Protein AF-A0A3S4J256-F1 (afdb_monomer_lite)

Structure (mmCIF, N/CA/C/O backbone):
data_AF-A0A3S4J256-F1
#
_entry.id   AF-A0A3S4J256-F1
#
loop_
_atom_site.group_PDB
_atom_site.id
_atom_site.type_symbol
_atom_site.label_atom_id
_atom_site.label_alt_id
_atom_site.label_comp_id
_atom_site.label_asym_id
_atom_site.label_entity_id
_atom_site.label_seq_id
_atom_site.pdbx_PDB_ins_code
_atom_site.Cartn_x
_atom_site.Cartn_y
_atom_site.Cartn_z
_atom_site.occupancy
_atom_site.B_iso_or_equiv
_atom_site.auth_seq_id
_atom_site.auth_comp_id
_atom_site.auth_asym_id
_atom_site.auth_atom_id
_atom_site.pdbx_PDB_model_num
ATOM 1 N N . MET A 1 1 ? -11.552 -9.693 25.220 1.00 54.28 1 MET A N 1
ATOM 2 C CA . MET A 1 1 ? -11.599 -10.056 23.784 1.00 54.28 1 MET A CA 1
ATOM 3 C C . MET A 1 1 ? -11.158 -8.928 22.836 1.00 54.28 1 MET A C 1
ATOM 5 O O . MET A 1 1 ? -10.608 -9.292 21.808 1.00 54.28 1 MET A O 1
ATOM 9 N N . PRO A 1 2 ? -11.303 -7.615 23.131 1.00 67.12 2 PRO A N 1
ATOM 10 C CA . PRO A 1 2 ? -10.753 -6.560 22.257 1.00 67.12 2 PRO A CA 1
ATOM 11 C C . PRO A 1 2 ? -9.215 -6.474 22.282 1.00 67.12 2 PRO A C 1
ATOM 13 O O . PRO A 1 2 ? -8.574 -6.401 21.244 1.00 67.12 2 PRO A O 1
ATOM 16 N N . GLU A 1 3 ? -8.614 -6.566 23.468 1.00 68.50 3 GLU A N 1
ATOM 17 C CA . GLU A 1 3 ? -7.198 -6.231 23.698 1.00 68.50 3 GLU A CA 1
ATOM 18 C C . GLU A 1 3 ? -6.195 -7.168 22.999 1.00 68.50 3 GLU A C 1
ATOM 20 O O . GLU A 1 3 ? -5.250 -6.708 22.367 1.00 68.50 3 GLU A O 1
ATOM 25 N N . ALA A 1 4 ? -6.437 -8.485 23.020 1.00 73.31 4 ALA A N 1
ATOM 26 C CA . ALA A 1 4 ? -5.586 -9.453 22.321 1.00 73.31 4 ALA A CA 1
ATOM 27 C C . ALA A 1 4 ? -5.636 -9.287 20.790 1.00 73.31 4 ALA A C 1
ATOM 29 O O . ALA A 1 4 ? -4.634 -9.510 20.117 1.00 73.31 4 ALA A O 1
ATOM 30 N N . LYS A 1 5 ? -6.789 -8.874 20.244 1.00 74.19 5 LYS A N 1
ATOM 31 C CA . LYS A 1 5 ? -6.962 -8.629 18.806 1.00 74.19 5 LYS A CA 1
ATOM 32 C C . LYS A 1 5 ? -6.256 -7.336 18.384 1.00 74.19 5 LYS A C 1
ATOM 34 O O . LYS A 1 5 ? -5.534 -7.344 17.398 1.00 74.19 5 LYS A O 1
ATOM 39 N N . LEU A 1 6 ? -6.385 -6.275 19.187 1.00 76.31 6 LEU A N 1
ATOM 40 C CA . LEU A 1 6 ? -5.663 -5.011 18.993 1.00 76.31 6 LEU A CA 1
ATOM 41 C C . LEU A 1 6 ? -4.139 -5.198 19.081 1.00 76.31 6 LEU A C 1
ATOM 43 O O . LEU A 1 6 ? -3.398 -4.632 18.286 1.00 76.31 6 LEU A O 1
ATOM 47 N N . SER A 1 7 ? -3.657 -6.020 20.018 1.00 78.38 7 SER A N 1
ATOM 48 C CA . SER A 1 7 ? -2.224 -6.308 20.139 1.00 78.38 7 SER A CA 1
ATOM 49 C C . SER A 1 7 ? -1.673 -7.114 18.962 1.00 78.38 7 SER A C 1
ATOM 51 O O . SER A 1 7 ? -0.534 -6.877 18.570 1.00 78.38 7 SER A O 1
ATOM 53 N N . ALA A 1 8 ? -2.435 -8.075 18.429 1.00 80.75 8 ALA A N 1
ATOM 54 C CA . ALA A 1 8 ? -2.011 -8.860 17.270 1.00 80.75 8 ALA A CA 1
ATOM 55 C C . ALA A 1 8 ? -1.878 -7.983 16.018 1.00 80.75 8 ALA A C 1
ATOM 57 O O . ALA A 1 8 ? -0.901 -8.102 15.288 1.00 80.75 8 ALA A O 1
ATOM 58 N N . LEU A 1 9 ? -2.816 -7.059 15.832 1.00 77.38 9 LEU A N 1
ATOM 59 C CA . LEU A 1 9 ? -2.825 -6.139 14.704 1.00 77.38 9 LEU A CA 1
ATOM 60 C C . LEU A 1 9 ? -1.658 -5.146 14.730 1.00 77.38 9 LEU A C 1
ATOM 62 O O . LEU A 1 9 ? -0.985 -4.958 13.727 1.00 77.38 9 LEU A O 1
ATOM 66 N N . ARG A 1 10 ? -1.342 -4.575 15.899 1.00 79.19 10 ARG A N 1
ATOM 67 C CA . ARG A 1 10 ? -0.142 -3.731 16.049 1.00 79.19 10 ARG A CA 1
ATOM 68 C C . ARG A 1 10 ? 1.130 -4.463 15.645 1.00 79.19 10 ARG A C 1
ATOM 70 O O . ARG A 1 10 ? 2.022 -3.873 15.045 1.00 79.19 10 ARG A O 1
ATOM 77 N N . GLU A 1 11 ? 1.230 -5.739 16.007 1.00 83.44 11 GLU A N 1
ATOM 78 C CA . GLU A 1 11 ? 2.373 -6.552 15.607 1.00 83.44 11 GLU A CA 1
ATOM 79 C C . GLU A 1 11 ? 2.374 -6.801 14.094 1.00 83.44 11 GLU A C 1
ATOM 81 O O . GLU A 1 11 ? 3.431 -6.721 13.475 1.00 83.44 11 GLU A O 1
ATOM 86 N N . GLU A 1 12 ? 1.211 -7.025 13.482 1.00 82.75 12 GLU A N 1
ATOM 87 C CA . GLU A 1 12 ? 1.067 -7.142 12.029 1.00 82.75 12 GLU A CA 1
ATOM 88 C C . GLU A 1 12 ? 1.501 -5.854 11.304 1.00 82.75 12 GLU A C 1
ATOM 90 O O . GLU A 1 12 ? 2.375 -5.916 10.439 1.00 82.75 12 GLU A O 1
ATOM 95 N N . HIS A 1 13 ? 1.030 -4.675 11.723 1.00 84.25 13 HIS A N 1
ATOM 96 C CA . HIS A 1 13 ? 1.463 -3.390 11.150 1.00 84.25 13 HIS A CA 1
ATOM 97 C C . HIS A 1 13 ? 2.962 -3.162 11.309 1.00 84.25 13 HIS A C 1
ATOM 99 O O . HIS A 1 13 ? 3.642 -2.768 10.360 1.00 84.25 13 HIS A O 1
ATOM 105 N N . ARG A 1 14 ? 3.517 -3.481 12.483 1.00 83.12 14 ARG A N 1
ATOM 106 C CA . ARG A 1 14 ? 4.959 -3.386 12.739 1.00 83.12 14 ARG A CA 1
ATOM 107 C C . ARG A 1 14 ? 5.771 -4.289 11.802 1.00 83.12 14 ARG A C 1
ATOM 109 O O . ARG A 1 14 ? 6.923 -3.977 11.494 1.00 83.12 14 ARG A O 1
ATOM 116 N N . LEU A 1 15 ? 5.206 -5.414 11.364 1.00 85.50 15 LEU A N 1
ATOM 117 C CA . LEU A 1 15 ? 5.820 -6.309 10.380 1.00 85.50 15 LEU A CA 1
ATOM 118 C C . LEU A 1 15 ? 5.637 -5.807 8.938 1.00 85.50 15 LEU A C 1
ATOM 120 O O . LEU A 1 15 ? 6.525 -6.034 8.114 1.00 85.50 15 LEU A O 1
ATOM 124 N N . LEU A 1 16 ? 4.542 -5.103 8.636 1.00 84.38 16 LEU A N 1
ATOM 125 C CA . LEU A 1 16 ? 4.269 -4.520 7.319 1.00 84.38 16 LEU A CA 1
ATOM 126 C C . LEU A 1 16 ? 5.042 -3.216 7.067 1.00 84.38 16 LEU A C 1
ATOM 128 O O . LEU A 1 16 ? 5.461 -2.972 5.936 1.00 84.38 16 LEU A O 1
ATOM 132 N N . GLU A 1 17 ? 5.304 -2.398 8.089 1.00 82.94 17 GLU A N 1
ATOM 133 C CA . GLU A 1 17 ? 5.949 -1.085 7.934 1.00 82.94 17 GLU A CA 1
ATOM 134 C C . GLU A 1 17 ? 7.324 -1.147 7.224 1.00 82.94 17 GLU A C 1
ATOM 136 O O . GLU A 1 17 ? 7.546 -0.376 6.281 1.00 82.94 17 GLU A O 1
ATOM 141 N N . PRO A 1 18 ? 8.244 -2.081 7.556 1.00 83.75 18 PRO A N 1
ATOM 142 C CA . PRO A 1 18 ? 9.493 -2.239 6.810 1.00 83.75 18 PRO A CA 1
ATOM 143 C C . PRO A 1 18 ? 9.272 -2.717 5.370 1.00 83.75 18 PRO A C 1
ATOM 145 O O . PRO A 1 18 ? 10.085 -2.427 4.492 1.00 83.75 18 PRO A O 1
ATOM 148 N N . LEU A 1 19 ? 8.185 -3.449 5.109 1.00 84.25 19 LEU A N 1
ATOM 149 C CA . LEU A 1 19 ? 7.849 -3.943 3.774 1.00 84.25 19 LEU A CA 1
ATOM 150 C C . LEU A 1 19 ? 7.326 -2.822 2.873 1.00 84.25 19 LEU A C 1
ATOM 152 O O . LEU A 1 19 ? 7.553 -2.880 1.667 1.00 84.25 19 LEU A O 1
ATOM 156 N N . LEU A 1 20 ? 6.741 -1.760 3.437 1.00 89.19 20 LEU A N 1
ATOM 157 C CA . LEU A 1 20 ? 6.342 -0.576 2.672 1.00 89.19 20 LEU A CA 1
ATOM 158 C C . LEU A 1 20 ? 7.531 0.106 1.987 1.00 89.19 20 LEU A C 1
ATOM 160 O O . LEU A 1 20 ? 7.391 0.593 0.868 1.00 89.19 20 LEU A O 1
ATOM 164 N N . ALA A 1 21 ? 8.722 0.084 2.597 1.00 89.94 21 ALA A N 1
ATOM 165 C CA . ALA A 1 21 ? 9.928 0.645 1.983 1.00 89.94 21 ALA A CA 1
ATOM 166 C C . ALA A 1 21 ? 10.317 -0.066 0.671 1.00 89.94 21 ALA A C 1
ATOM 168 O O . ALA A 1 21 ? 10.944 0.540 -0.200 1.00 89.94 21 ALA A O 1
ATOM 169 N N . LYS A 1 22 ? 9.871 -1.317 0.462 1.00 91.56 22 LYS A N 1
ATOM 170 C CA . LYS A 1 22 ? 10.070 -2.025 -0.812 1.00 91.56 22 LYS A CA 1
ATOM 171 C C . LYS A 1 22 ? 9.411 -1.297 -1.987 1.00 91.56 22 LYS A C 1
ATOM 173 O O . LYS A 1 22 ? 9.908 -1.403 -3.106 1.00 91.56 22 LYS A O 1
ATOM 178 N N . LEU A 1 23 ? 8.332 -0.542 -1.754 1.00 95.75 23 LEU A N 1
ATOM 179 C CA . LEU A 1 23 ? 7.651 0.243 -2.789 1.00 95.75 23 LEU A CA 1
ATOM 180 C C . LEU A 1 23 ? 8.564 1.354 -3.327 1.00 95.75 23 LEU A C 1
ATOM 182 O O . LEU A 1 23 ? 8.808 1.413 -4.535 1.00 95.75 23 LEU A O 1
ATOM 186 N N . SER A 1 24 ? 9.115 2.207 -2.454 1.00 95.56 24 SER A N 1
ATOM 187 C CA . SER A 1 24 ? 10.053 3.260 -2.871 1.00 95.56 24 SER A CA 1
ATOM 188 C C . SER A 1 24 ? 11.392 2.723 -3.354 1.00 95.56 24 SER A C 1
ATOM 190 O O . SER A 1 24 ? 11.993 3.335 -4.242 1.00 95.56 24 SER A O 1
ATOM 192 N N . ASP A 1 25 ? 11.871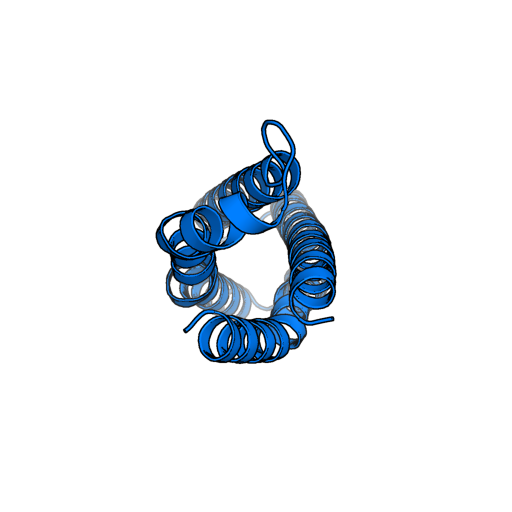 1.608 -2.808 1.00 95.69 25 ASP A N 1
ATOM 193 C CA . ASP A 1 25 ? 13.110 0.972 -3.257 1.00 95.69 25 ASP A CA 1
ATOM 194 C C . ASP A 1 25 ? 12.974 0.398 -4.665 1.00 95.69 25 ASP A C 1
ATOM 196 O O . ASP A 1 25 ? 13.843 0.635 -5.516 1.00 95.69 25 ASP A O 1
ATOM 200 N N . LEU A 1 26 ? 11.854 -0.272 -4.955 1.00 96.06 26 LEU A N 1
ATOM 201 C CA . LEU A 1 26 ? 11.535 -0.683 -6.314 1.00 96.06 26 LEU A CA 1
ATOM 202 C C . LEU A 1 26 ? 11.425 0.547 -7.213 1.00 96.06 26 LEU A C 1
ATOM 204 O O . LEU A 1 26 ? 12.127 0.626 -8.216 1.00 96.06 26 LEU A O 1
ATOM 208 N N . ALA A 1 27 ? 10.641 1.555 -6.821 1.00 97.06 27 ALA A N 1
ATOM 209 C CA . ALA A 1 27 ? 10.493 2.777 -7.606 1.00 97.06 27 ALA A CA 1
ATOM 210 C C . ALA A 1 27 ? 11.854 3.404 -7.952 1.00 97.06 27 ALA A C 1
ATOM 212 O O . ALA A 1 27 ? 12.112 3.747 -9.102 1.00 97.06 27 ALA A O 1
ATOM 213 N N . ARG A 1 28 ? 12.773 3.496 -6.990 1.00 97.31 28 ARG A N 1
ATOM 214 C CA . ARG A 1 28 ? 14.104 4.080 -7.202 1.00 97.31 28 ARG A CA 1
ATOM 215 C C . ARG A 1 28 ? 14.984 3.249 -8.137 1.00 97.31 28 ARG A C 1
ATOM 217 O O . ARG A 1 28 ? 15.769 3.822 -8.888 1.00 97.31 28 ARG A O 1
ATOM 224 N N . SER A 1 29 ? 14.879 1.924 -8.076 1.00 96.00 29 SER A N 1
ATOM 225 C CA . SER A 1 29 ? 15.734 1.002 -8.835 1.00 96.00 29 SER A CA 1
ATOM 226 C C . SER A 1 29 ? 15.216 0.698 -10.243 1.00 96.00 29 SER A C 1
ATOM 228 O O . SER A 1 29 ? 16.024 0.465 -11.141 1.00 96.00 29 SER A O 1
ATOM 230 N N . LEU A 1 30 ? 13.903 0.779 -10.486 1.00 94.38 30 LEU A N 1
ATOM 231 C CA . LEU A 1 30 ? 13.266 0.458 -11.773 1.00 94.38 30 LEU A CA 1
ATOM 232 C C . LEU A 1 30 ? 13.982 0.999 -13.034 1.00 94.38 30 LEU A C 1
ATOM 234 O O . LEU A 1 30 ? 14.113 0.226 -13.998 1.00 94.38 30 LEU A O 1
ATOM 238 N N . PRO A 1 31 ? 14.459 2.265 -13.079 1.00 93.88 31 PRO A N 1
ATOM 239 C CA . PRO A 1 31 ? 15.120 2.814 -14.266 1.00 93.88 31 PRO A CA 1
ATOM 240 C C . PRO A 1 31 ? 16.452 2.136 -14.608 1.00 93.88 31 PRO A C 1
ATOM 242 O O . PRO A 1 31 ? 16.824 2.088 -15.776 1.00 93.88 31 PRO A O 1
ATOM 245 N N . SER A 1 32 ? 17.172 1.612 -13.612 1.00 94.44 32 SER A N 1
ATOM 246 C CA . SER A 1 32 ? 18.507 1.022 -13.784 1.00 94.44 32 SER A CA 1
ATOM 247 C C . SER A 1 32 ? 18.512 -0.508 -13.828 1.00 94.44 32 SER A C 1
ATOM 249 O O . SER A 1 32 ? 19.552 -1.109 -14.096 1.00 94.44 32 SER A O 1
ATOM 251 N N . MET A 1 33 ? 17.369 -1.156 -13.589 1.00 94.25 33 MET A N 1
ATOM 252 C CA . MET A 1 33 ? 17.250 -2.615 -13.620 1.00 94.25 33 MET A CA 1
ATOM 253 C C . MET A 1 33 ? 17.346 -3.191 -15.040 1.00 94.25 33 MET A C 1
ATOM 255 O O . MET A 1 33 ? 16.810 -2.634 -16.002 1.00 94.25 33 MET A O 1
ATOM 259 N N . ALA A 1 34 ? 17.960 -4.371 -15.153 1.00 92.12 34 ALA A N 1
ATOM 260 C CA . ALA A 1 34 ? 17.827 -5.219 -16.336 1.00 92.12 34 ALA A CA 1
ATOM 261 C C . ALA A 1 34 ? 16.364 -5.670 -16.515 1.00 92.12 34 ALA A C 1
ATOM 263 O O . ALA A 1 34 ? 15.613 -5.750 -15.539 1.00 92.12 34 ALA A O 1
ATOM 264 N N . ALA A 1 35 ? 15.954 -5.963 -17.751 1.00 87.81 35 ALA A N 1
ATOM 265 C CA . ALA A 1 35 ? 14.559 -6.263 -18.081 1.00 87.81 35 ALA A CA 1
ATOM 266 C C . ALA A 1 35 ? 14.013 -7.470 -17.299 1.00 87.81 35 ALA A C 1
ATOM 268 O O . ALA A 1 35 ? 12.942 -7.384 -16.701 1.00 87.81 35 ALA A O 1
ATOM 269 N N . GLU A 1 36 ? 14.779 -8.558 -17.226 1.00 88.69 36 GLU A N 1
ATOM 270 C CA . GLU A 1 36 ? 14.398 -9.787 -16.528 1.00 88.69 36 GLU A CA 1
ATOM 271 C C . GLU A 1 36 ? 14.256 -9.559 -15.018 1.00 88.69 36 GLU A C 1
ATOM 273 O O . GLU A 1 36 ? 13.297 -10.018 -14.399 1.00 88.69 36 GLU A O 1
ATOM 278 N N . SER A 1 37 ? 15.179 -8.799 -14.419 1.00 92.88 37 SER A N 1
ATOM 279 C CA . SER A 1 37 ? 15.113 -8.440 -12.998 1.00 92.88 37 SER A CA 1
ATOM 280 C C . SER A 1 37 ? 13.921 -7.535 -12.697 1.00 92.88 37 SER A C 1
ATOM 282 O O . SER A 1 37 ? 13.295 -7.676 -11.650 1.00 92.88 37 SER A O 1
ATOM 284 N N . ARG A 1 38 ? 13.600 -6.610 -13.611 1.00 92.56 38 ARG A N 1
ATOM 285 C CA . ARG A 1 38 ? 12.455 -5.707 -13.477 1.00 92.56 38 ARG A CA 1
ATOM 286 C C . ARG A 1 38 ? 11.144 -6.489 -13.444 1.00 92.56 38 ARG A C 1
ATOM 288 O O . ARG A 1 38 ? 10.344 -6.281 -12.540 1.00 92.56 38 ARG A O 1
ATOM 295 N N . LEU A 1 39 ? 10.972 -7.409 -14.393 1.00 91.38 39 LEU A N 1
ATOM 296 C CA . LEU A 1 39 ? 9.819 -8.305 -14.464 1.00 91.38 39 LEU A CA 1
ATOM 297 C C . LEU A 1 39 ? 9.644 -9.105 -13.172 1.00 91.38 39 LEU A C 1
ATOM 299 O O . LEU A 1 39 ? 8.565 -9.089 -12.590 1.00 91.38 39 LEU A O 1
ATOM 303 N N . GLY A 1 40 ? 10.718 -9.741 -12.694 1.00 93.44 40 GLY A N 1
ATOM 304 C CA . GLY A 1 40 ? 10.679 -10.513 -11.453 1.00 93.44 40 GLY A CA 1
ATOM 305 C C . GLY A 1 40 ? 10.259 -9.676 -10.243 1.00 93.44 40 GLY A C 1
ATOM 306 O O . GLY A 1 40 ? 9.413 -10.110 -9.470 1.00 93.44 40 GLY A O 1
ATOM 307 N N . ALA A 1 41 ? 10.788 -8.458 -10.107 1.00 94.19 41 ALA A N 1
ATOM 308 C CA . ALA A 1 41 ? 10.439 -7.580 -8.990 1.00 94.19 41 ALA A CA 1
ATOM 309 C C . ALA A 1 41 ? 8.999 -7.041 -9.068 1.00 94.19 41 ALA A C 1
ATOM 311 O O . ALA A 1 41 ? 8.351 -6.872 -8.037 1.00 94.19 41 ALA A O 1
ATOM 312 N N . MET A 1 42 ? 8.487 -6.779 -10.275 1.00 93.31 42 MET A N 1
ATOM 313 C CA . MET A 1 42 ? 7.085 -6.397 -10.479 1.00 93.31 42 MET A CA 1
ATOM 314 C C . MET A 1 42 ? 6.138 -7.547 -10.119 1.00 93.31 42 MET A C 1
ATOM 316 O O . MET A 1 42 ? 5.155 -7.317 -9.417 1.00 93.31 42 MET A O 1
ATOM 320 N N . ASP A 1 43 ? 6.453 -8.773 -10.550 1.00 93.69 43 ASP A N 1
ATOM 321 C CA . ASP A 1 43 ? 5.659 -9.969 -10.248 1.00 93.69 43 ASP A CA 1
ATOM 322 C C . ASP A 1 43 ? 5.695 -10.295 -8.736 1.00 93.69 43 ASP A C 1
ATOM 324 O O . ASP A 1 43 ? 4.658 -10.600 -8.147 1.00 93.69 43 ASP A O 1
ATOM 328 N N . GLU A 1 44 ? 6.856 -10.168 -8.078 1.00 94.81 44 GLU A N 1
ATOM 329 C CA . GLU A 1 44 ? 6.989 -10.355 -6.622 1.00 94.81 44 GLU A CA 1
ATOM 330 C C . GLU A 1 44 ? 6.165 -9.325 -5.838 1.00 94.81 44 GLU A C 1
ATOM 332 O O . GLU A 1 44 ? 5.450 -9.684 -4.899 1.00 94.81 44 GLU A O 1
ATOM 337 N N . LEU A 1 45 ? 6.226 -8.049 -6.232 1.00 95.06 45 LEU A N 1
ATOM 338 C CA . LEU A 1 45 ? 5.465 -7.004 -5.559 1.00 95.06 45 LEU A CA 1
ATOM 339 C C . LEU A 1 45 ? 3.954 -7.156 -5.787 1.00 95.06 45 LEU A C 1
ATOM 341 O O . LEU A 1 45 ? 3.196 -7.016 -4.831 1.00 95.06 45 LEU A O 1
ATOM 345 N N . ASP A 1 46 ? 3.499 -7.449 -7.011 1.00 94.00 46 ASP A N 1
ATOM 346 C CA . ASP A 1 46 ? 2.069 -7.683 -7.281 1.00 94.00 46 ASP A CA 1
ATOM 347 C C . ASP A 1 46 ? 1.542 -8.873 -6.468 1.00 94.00 46 ASP A C 1
ATOM 349 O O . ASP A 1 46 ? 0.463 -8.786 -5.880 1.00 94.00 46 ASP A O 1
ATOM 353 N N . ALA A 1 47 ? 2.330 -9.948 -6.354 1.00 94.12 47 ALA A N 1
ATOM 354 C CA . ALA A 1 47 ? 1.987 -11.088 -5.513 1.00 94.12 47 ALA A CA 1
ATOM 355 C C . ALA A 1 47 ? 1.873 -10.689 -4.035 1.00 94.12 47 ALA A C 1
ATOM 357 O O . ALA A 1 47 ? 0.861 -10.990 -3.408 1.00 94.12 47 ALA A O 1
ATOM 358 N N . TRP A 1 48 ? 2.855 -9.969 -3.487 1.00 93.50 48 TRP A N 1
ATOM 359 C CA . TRP A 1 48 ? 2.808 -9.511 -2.096 1.00 93.50 48 TRP A CA 1
ATOM 360 C C . TRP A 1 48 ? 1.599 -8.600 -1.822 1.00 93.50 48 TRP A C 1
ATOM 362 O O . TRP A 1 48 ? 0.876 -8.813 -0.849 1.00 93.50 48 TRP A O 1
ATOM 372 N N . LEU A 1 49 ? 1.312 -7.641 -2.712 1.00 93.31 49 LEU A N 1
ATOM 373 C CA . LEU A 1 49 ? 0.152 -6.751 -2.580 1.00 93.31 49 LEU A CA 1
ATOM 374 C C . LEU A 1 49 ? -1.174 -7.526 -2.558 1.00 93.31 49 LEU A C 1
ATOM 376 O O . LEU A 1 49 ? -2.090 -7.156 -1.829 1.00 93.31 49 LEU A O 1
ATOM 380 N N . ARG A 1 50 ? -1.293 -8.591 -3.357 1.00 92.31 50 ARG A N 1
ATOM 381 C CA . ARG A 1 50 ? -2.527 -9.387 -3.473 1.00 92.31 50 ARG A CA 1
ATOM 382 C C . ARG A 1 50 ? -2.695 -10.443 -2.394 1.00 92.31 50 ARG A C 1
ATOM 384 O O . ARG A 1 50 ? -3.831 -10.780 -2.077 1.00 92.31 50 ARG A O 1
ATOM 391 N N . LEU A 1 51 ? -1.598 -11.034 -1.935 1.00 92.00 51 LEU A N 1
ATOM 392 C CA . LEU A 1 51 ? -1.627 -12.195 -1.047 1.00 92.00 51 LEU A CA 1
ATOM 393 C C . LEU A 1 51 ? -1.493 -11.811 0.423 1.00 92.00 51 LEU A C 1
ATOM 395 O O . LEU A 1 51 ? -2.003 -12.542 1.263 1.00 92.00 51 LEU A O 1
ATOM 399 N N . GLU A 1 52 ? -0.858 -10.677 0.719 1.00 89.75 52 GLU A N 1
ATOM 400 C CA . GLU A 1 52 ? -0.606 -10.234 2.092 1.00 89.75 52 GLU A CA 1
ATOM 401 C C . GLU A 1 52 ? -1.378 -8.946 2.397 1.00 89.75 52 GLU A C 1
ATOM 403 O O . GLU A 1 52 ? -2.282 -8.947 3.228 1.00 89.75 52 GLU A O 1
ATOM 408 N N . LEU A 1 53 ? -1.086 -7.856 1.674 1.00 90.12 53 LEU A N 1
ATOM 409 C CA . LEU A 1 53 ? -1.606 -6.530 2.023 1.00 90.12 53 LEU A CA 1
ATOM 410 C C . LEU A 1 53 ? -3.122 -6.411 1.813 1.00 90.12 53 LEU A C 1
ATOM 412 O O . LEU A 1 53 ? -3.844 -6.003 2.713 1.00 90.12 53 LEU A O 1
ATOM 416 N N . LEU A 1 54 ? -3.624 -6.767 0.629 1.00 90.44 54 LEU A N 1
ATOM 417 C CA . LEU A 1 54 ? -5.049 -6.630 0.325 1.00 90.44 54 LEU A CA 1
ATOM 418 C C . LEU A 1 54 ? -5.939 -7.487 1.255 1.00 90.44 54 LEU A C 1
ATOM 420 O O . LEU A 1 54 ? -6.929 -6.959 1.761 1.00 90.44 54 LEU A O 1
ATOM 424 N N . PRO A 1 55 ? -5.622 -8.770 1.530 1.00 90.19 55 PRO A N 1
ATOM 425 C CA . PRO A 1 55 ? -6.398 -9.570 2.475 1.00 90.19 55 PRO A CA 1
ATOM 426 C C . PRO A 1 55 ? -6.409 -9.019 3.903 1.00 90.19 55 PRO A C 1
ATOM 428 O O . PRO A 1 55 ? -7.434 -9.160 4.571 1.00 90.19 55 PRO A O 1
ATOM 431 N N . HIS A 1 56 ? -5.306 -8.410 4.350 1.00 87.88 56 HIS A N 1
ATOM 432 C CA . HIS A 1 56 ? -5.199 -7.748 5.651 1.00 87.88 56 HIS A CA 1
ATOM 433 C C . HIS A 1 56 ? -6.198 -6.582 5.764 1.00 87.88 56 HIS A C 1
ATOM 435 O O . HIS A 1 56 ? -7.131 -6.655 6.563 1.00 87.88 56 HIS A O 1
ATOM 441 N N . GLU A 1 57 ? -6.125 -5.609 4.854 1.00 88.69 57 GLU A N 1
ATOM 442 C CA . GLU A 1 57 ? -7.006 -4.425 4.831 1.00 88.69 57 GLU A CA 1
ATOM 443 C C . GLU A 1 57 ? -8.499 -4.815 4.758 1.00 88.69 57 GLU A C 1
ATOM 445 O O . GLU A 1 57 ? -9.370 -4.271 5.444 1.00 88.69 57 GLU A O 1
ATOM 450 N N . GLU A 1 58 ? -8.825 -5.831 3.949 1.00 89.81 58 GLU A N 1
ATOM 451 C CA . GLU A 1 58 ? -10.190 -6.348 3.870 1.00 89.81 58 GLU A CA 1
ATOM 452 C C . GLU A 1 58 ? -10.645 -7.066 5.155 1.00 89.81 58 GLU A C 1
ATOM 454 O O . GLU A 1 58 ? -11.843 -7.102 5.465 1.00 89.81 58 GLU A O 1
ATOM 459 N N . ALA A 1 59 ? -9.734 -7.730 5.872 1.00 87.69 59 ALA A N 1
ATOM 460 C CA . ALA A 1 59 ? -10.050 -8.382 7.138 1.00 87.69 59 ALA A CA 1
ATOM 461 C C . ALA A 1 59 ? -10.378 -7.342 8.215 1.00 87.69 59 ALA A C 1
ATOM 463 O O . ALA A 1 59 ? -11.348 -7.534 8.963 1.00 87.69 59 ALA A O 1
ATOM 464 N N . ASP A 1 60 ? -9.654 -6.227 8.235 1.00 85.50 60 ASP A N 1
ATOM 465 C CA . ASP A 1 60 ? -9.900 -5.138 9.174 1.00 85.50 60 ASP A CA 1
ATOM 466 C C . ASP A 1 60 ? -11.240 -4.459 8.915 1.00 85.50 60 ASP A C 1
ATOM 468 O O . ASP A 1 60 ? -12.068 -4.353 9.830 1.00 85.50 60 ASP A O 1
ATOM 472 N N . GLU A 1 61 ? -11.546 -4.152 7.656 1.00 86.31 61 GLU A N 1
ATOM 473 C CA . GLU A 1 61 ? -12.820 -3.534 7.289 1.00 86.31 61 GLU A CA 1
ATOM 474 C C . GLU A 1 61 ? -14.025 -4.438 7.612 1.00 86.31 61 GLU A C 1
ATOM 476 O O . GLU A 1 61 ? -15.059 -3.972 8.097 1.00 86.31 61 GLU A O 1
ATOM 481 N N . ARG A 1 62 ? -13.897 -5.758 7.407 1.00 87.88 62 ARG A N 1
ATOM 482 C CA . ARG A 1 62 ? -14.995 -6.712 7.653 1.00 87.88 62 ARG A CA 1
ATOM 483 C C . ARG A 1 62 ? -15.181 -7.087 9.117 1.00 87.88 62 ARG A C 1
ATOM 485 O O . ARG A 1 62 ? -16.301 -7.414 9.511 1.00 87.88 62 ARG A O 1
ATOM 492 N N . ALA A 1 63 ? -14.108 -7.143 9.902 1.00 84.56 63 ALA A N 1
ATOM 493 C CA . ALA A 1 63 ? -14.147 -7.791 11.212 1.00 84.56 63 ALA A CA 1
ATOM 494 C C . ALA A 1 63 ? -13.627 -6.929 12.360 1.00 84.56 63 ALA A C 1
ATOM 496 O O . ALA A 1 63 ? -14.024 -7.157 13.507 1.00 84.56 63 ALA A O 1
ATOM 497 N N . LEU A 1 64 ? -12.705 -6.005 12.110 1.00 83.31 64 LEU A N 1
ATOM 498 C CA . LEU A 1 64 ? -12.144 -5.162 13.156 1.00 83.31 64 LEU A CA 1
ATOM 499 C C . LEU A 1 64 ? -12.961 -3.886 13.331 1.00 83.31 64 LEU A C 1
ATOM 501 O O . LEU A 1 64 ? -13.416 -3.610 14.440 1.00 83.31 64 LEU A O 1
ATOM 505 N N . TYR A 1 65 ? -13.211 -3.161 12.244 1.00 85.75 65 TYR A N 1
ATOM 506 C CA . TYR A 1 65 ? -13.913 -1.875 12.260 1.00 85.75 65 TYR A CA 1
ATOM 507 C C . TYR A 1 65 ? -15.305 -1.965 12.896 1.00 85.75 65 TYR A C 1
ATOM 509 O O . TYR A 1 65 ? -15.590 -1.185 13.811 1.00 85.75 65 TYR A O 1
ATOM 517 N N . PRO A 1 66 ? -16.136 -2.978 12.575 1.00 87.12 66 PRO A N 1
ATOM 518 C CA . PRO A 1 66 ? -17.412 -3.171 13.261 1.00 87.12 66 PRO A CA 1
ATOM 519 C C . PRO A 1 66 ? -17.281 -3.460 14.763 1.00 87.12 66 PRO A C 1
ATOM 521 O O . PRO A 1 66 ? -18.193 -3.157 15.528 1.00 87.12 66 PRO A O 1
ATOM 524 N N . ALA A 1 67 ? -16.166 -4.053 15.202 1.00 84.81 67 ALA A N 1
ATOM 525 C CA . ALA A 1 67 ? -15.945 -4.397 16.604 1.00 84.81 67 ALA A CA 1
ATOM 526 C C . ALA A 1 67 ? -15.462 -3.202 17.444 1.00 84.81 67 ALA A C 1
ATOM 528 O O . ALA A 1 67 ? -15.758 -3.152 18.637 1.00 84.81 67 ALA A O 1
ATOM 529 N N . VAL A 1 68 ? -14.736 -2.253 16.839 1.00 83.56 68 VAL A N 1
ATOM 530 C CA . VAL A 1 68 ? -14.192 -1.069 17.532 1.00 83.56 68 VAL A CA 1
ATOM 531 C C . VAL A 1 68 ? -15.077 0.171 17.396 1.00 83.56 68 VAL A C 1
ATOM 533 O O . VAL A 1 68 ? -15.083 1.002 18.299 1.00 83.56 68 VAL A O 1
ATOM 536 N N . SER A 1 69 ? -15.872 0.284 16.325 1.00 87.25 69 SER A N 1
ATOM 537 C CA . SER A 1 69 ? -16.755 1.434 16.068 1.00 87.25 69 SER A CA 1
ATOM 538 C C . SER A 1 69 ? -17.653 1.815 17.265 1.00 87.25 69 SER A C 1
ATOM 540 O O . SER A 1 69 ? -17.667 2.995 17.626 1.00 87.25 69 SER A O 1
ATOM 542 N N . PRO A 1 70 ? -18.310 0.872 17.983 1.00 86.88 70 PRO A N 1
ATOM 543 C CA . PRO A 1 70 ? -19.139 1.213 19.144 1.00 86.88 70 PRO A CA 1
ATOM 544 C C . PRO A 1 70 ? -18.375 1.829 20.326 1.00 86.88 70 PRO A C 1
ATOM 546 O O . PRO A 1 70 ? -18.999 2.406 21.214 1.00 86.88 70 PRO A O 1
ATOM 549 N N . LEU A 1 71 ? -17.046 1.684 20.370 1.00 86.25 71 LEU A N 1
ATOM 550 C CA . LEU A 1 71 ? -16.195 2.187 21.452 1.00 86.25 71 LEU A CA 1
ATOM 551 C C . LEU A 1 71 ? -15.744 3.637 21.223 1.00 86.25 71 LEU A C 1
ATOM 553 O O . LEU A 1 71 ? -15.358 4.308 22.174 1.00 86.25 71 LEU A O 1
ATOM 557 N N . LEU A 1 72 ? -15.790 4.113 19.977 1.00 83.25 72 LEU A N 1
ATOM 558 C CA . LEU A 1 72 ? -15.215 5.397 19.566 1.00 83.25 72 LEU A CA 1
ATOM 559 C C . LEU A 1 72 ? -16.200 6.571 19.673 1.00 83.25 72 LEU A C 1
ATOM 561 O O . LEU A 1 72 ? -15.778 7.718 19.799 1.00 83.25 72 LEU A O 1
ATOM 565 N N . GLY A 1 73 ? -17.507 6.289 19.668 1.00 80.94 73 GLY A N 1
ATOM 566 C CA . GLY A 1 73 ? -18.552 7.315 19.669 1.00 80.94 73 GLY A CA 1
ATOM 567 C C . GLY A 1 73 ? -18.579 8.165 18.386 1.00 80.94 73 GLY A C 1
ATOM 568 O O . GLY A 1 73 ? -17.718 8.053 17.519 1.00 80.94 73 GLY A O 1
ATOM 569 N N . GLY A 1 74 ? -19.591 9.029 18.252 1.00 84.31 74 GLY A N 1
ATOM 570 C CA . GLY A 1 74 ? -19.823 9.817 17.031 1.00 84.31 74 GLY A CA 1
ATOM 571 C C . GLY A 1 74 ? -20.591 9.055 15.941 1.00 84.31 74 GLY A C 1
ATOM 572 O O . GLY A 1 74 ? -20.872 7.868 16.087 1.00 84.31 74 GLY A O 1
ATOM 573 N N . ASP A 1 75 ? -20.966 9.761 14.869 1.00 81.81 75 ASP A N 1
ATOM 574 C CA . ASP A 1 75 ? -21.831 9.209 13.811 1.00 81.81 75 ASP A CA 1
ATOM 575 C C . ASP A 1 75 ? -21.090 8.230 12.879 1.00 81.81 75 ASP A C 1
ATOM 577 O O . ASP A 1 75 ? -21.651 7.204 12.504 1.00 81.81 75 ASP A O 1
ATOM 581 N N . ASP A 1 76 ? -19.833 8.527 12.522 1.00 84.31 76 ASP A N 1
ATOM 582 C CA . ASP A 1 76 ? -18.964 7.646 11.722 1.00 84.31 76 ASP A CA 1
ATOM 583 C C . ASP A 1 76 ? -17.470 7.883 12.046 1.00 84.31 76 ASP A C 1
ATOM 585 O O . ASP A 1 76 ? -16.756 8.570 11.306 1.00 84.31 76 ASP A O 1
ATOM 589 N N . PRO A 1 77 ? -16.972 7.363 13.185 1.00 85.31 77 PRO A N 1
ATOM 590 C CA . PRO A 1 77 ? -15.597 7.596 13.635 1.00 85.31 77 PRO A CA 1
ATOM 591 C C . PRO A 1 77 ? -14.529 6.954 12.733 1.00 85.31 77 PRO A C 1
ATOM 593 O O . PRO A 1 77 ? -13.358 7.312 12.834 1.00 85.31 77 PRO A O 1
ATOM 596 N N . LEU A 1 78 ? -14.913 6.025 11.848 1.00 89.69 78 LEU A N 1
ATOM 597 C CA . LEU A 1 78 ? -14.001 5.280 10.972 1.00 89.69 78 LEU A CA 1
ATOM 598 C C . LEU A 1 78 ? -14.074 5.736 9.507 1.00 89.69 78 LEU A C 1
ATOM 600 O O . LEU A 1 78 ? -13.401 5.154 8.654 1.00 89.69 78 LEU A O 1
ATOM 604 N N . ALA A 1 79 ? -14.836 6.792 9.199 1.00 89.31 79 ALA A N 1
ATOM 605 C CA . ALA A 1 79 ? -14.996 7.316 7.841 1.00 89.31 79 ALA A CA 1
ATOM 606 C C . ALA A 1 79 ? -13.654 7.629 7.158 1.00 89.31 79 ALA A C 1
ATOM 608 O O . ALA A 1 79 ? -13.452 7.328 5.980 1.00 89.31 79 ALA A O 1
ATOM 609 N N . ALA A 1 80 ? -12.724 8.243 7.899 1.00 88.75 80 ALA A N 1
ATOM 610 C CA . ALA A 1 80 ? -11.415 8.631 7.377 1.00 88.75 80 ALA A CA 1
ATOM 611 C C . ALA A 1 80 ? -10.537 7.412 7.045 1.00 88.75 80 ALA A C 1
ATOM 613 O O . ALA A 1 80 ? -9.914 7.394 5.985 1.00 88.75 80 ALA A O 1
ATOM 614 N N . LEU A 1 81 ? -10.548 6.386 7.904 1.00 90.06 81 LEU A N 1
ATOM 615 C CA . LEU A 1 81 ? -9.830 5.125 7.685 1.00 90.06 81 LEU A CA 1
ATOM 616 C C . LEU A 1 81 ? -10.438 4.325 6.528 1.00 90.06 81 LEU A C 1
ATOM 618 O O . LEU A 1 81 ? -9.743 3.911 5.607 1.00 90.06 81 LEU A O 1
ATOM 622 N N . SER A 1 82 ? -11.767 4.234 6.484 1.00 88.69 82 SER A N 1
ATOM 623 C CA . SER A 1 82 ? -12.477 3.605 5.362 1.00 88.69 82 SER A CA 1
ATOM 624 C C . SER A 1 82 ? -12.159 4.306 4.035 1.00 88.69 82 SER A C 1
ATOM 626 O O . SER A 1 82 ? -12.089 3.683 2.974 1.00 88.69 82 SER A O 1
ATOM 628 N N . ARG A 1 83 ? -11.935 5.629 4.059 1.00 92.75 83 ARG A N 1
ATOM 629 C CA . ARG A 1 83 ? -11.505 6.358 2.867 1.00 92.75 83 ARG A CA 1
ATOM 630 C C . ARG A 1 83 ? -10.067 6.030 2.470 1.00 92.75 83 ARG A C 1
ATOM 632 O O . ARG A 1 83 ? -9.817 5.939 1.267 1.00 92.75 83 ARG A O 1
ATOM 639 N N . SER A 1 84 ? -9.140 5.862 3.413 1.00 93.19 84 SER A N 1
ATOM 640 C CA . SER A 1 84 ? -7.763 5.485 3.082 1.00 93.19 84 SER A CA 1
ATOM 641 C C . SER A 1 84 ? -7.676 4.067 2.508 1.00 93.19 84 SER A C 1
ATOM 643 O O . SER A 1 84 ? -7.035 3.921 1.467 1.00 93.19 84 SER A O 1
ATOM 645 N N . HIS A 1 85 ? -8.440 3.090 3.019 1.00 92.25 85 HIS A N 1
ATOM 646 C CA . HIS A 1 85 ? -8.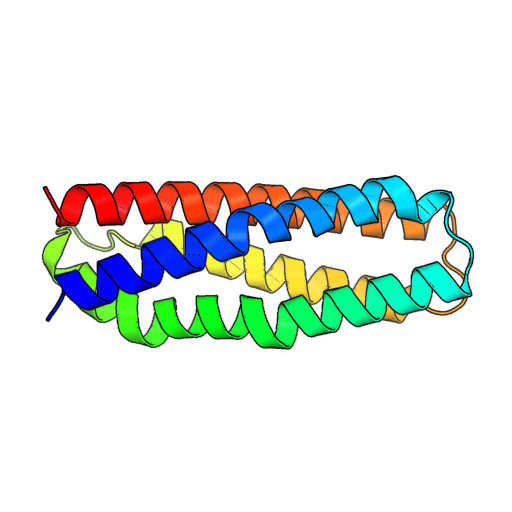588 1.762 2.387 1.00 92.25 85 HIS A CA 1
ATOM 647 C C . HIS A 1 85 ? -8.993 1.859 0.911 1.00 92.25 85 HIS A C 1
ATOM 649 O O . HIS A 1 85 ? -8.388 1.249 0.028 1.00 92.25 85 HIS A O 1
ATOM 655 N N . GLN A 1 86 ? -9.994 2.690 0.595 1.00 92.94 86 GLN A N 1
ATOM 656 C CA . GLN A 1 86 ? -10.423 2.877 -0.794 1.00 92.94 86 GLN A CA 1
ATOM 657 C C . GLN A 1 86 ? -9.297 3.414 -1.685 1.00 92.94 86 GLN A C 1
ATOM 659 O O . GLN A 1 86 ? -9.213 3.034 -2.856 1.00 92.94 86 GLN A O 1
ATOM 664 N N . GLU A 1 87 ? -8.449 4.310 -1.173 1.00 96.81 87 GLU A N 1
ATOM 665 C CA . GLU A 1 87 ? -7.300 4.811 -1.933 1.00 96.81 87 GLU A CA 1
ATOM 666 C C . GLU A 1 87 ? -6.195 3.756 -2.071 1.00 96.81 87 GLU A C 1
ATOM 668 O O . GLU A 1 87 ? -5.616 3.647 -3.154 1.00 96.81 87 GLU A O 1
ATOM 673 N N . ILE A 1 88 ? -5.959 2.929 -1.048 1.00 95.25 88 ILE A N 1
ATOM 674 C CA . ILE A 1 88 ? -5.046 1.777 -1.111 1.00 95.25 88 ILE A CA 1
ATOM 675 C C . ILE A 1 88 ? -5.509 0.818 -2.206 1.00 95.25 88 ILE A C 1
ATOM 677 O O . ILE A 1 88 ? -4.748 0.515 -3.128 1.00 95.25 88 ILE A O 1
ATOM 681 N N . PHE A 1 89 ? -6.788 0.433 -2.204 1.00 94.75 89 PHE A N 1
ATOM 682 C CA . PHE A 1 89 ? -7.352 -0.444 -3.230 1.00 94.75 89 PHE A CA 1
ATOM 683 C C . PHE A 1 89 ? -7.207 0.165 -4.621 1.00 94.75 89 PHE A C 1
ATOM 685 O O . PHE A 1 89 ? -6.762 -0.514 -5.550 1.00 94.75 89 PHE A O 1
ATOM 692 N N . ARG A 1 90 ? -7.523 1.451 -4.800 1.00 96.19 90 ARG A N 1
ATOM 693 C CA . ARG A 1 90 ? -7.326 2.126 -6.094 1.00 96.19 90 ARG A CA 1
ATOM 694 C C . ARG A 1 90 ? -5.857 2.152 -6.515 1.00 96.19 90 ARG A C 1
ATOM 696 O O . ARG A 1 90 ? -5.582 1.958 -7.702 1.00 96.19 90 ARG A O 1
ATOM 703 N N . GLY A 1 91 ? -4.938 2.368 -5.578 1.00 97.19 91 GLY A N 1
ATOM 704 C CA . GLY A 1 91 ? -3.493 2.351 -5.797 1.00 97.19 91 GLY A CA 1
ATOM 705 C C . GLY A 1 91 ? -2.995 0.985 -6.265 1.00 97.19 91 GLY A C 1
ATOM 706 O O . GLY A 1 91 ? -2.366 0.902 -7.321 1.00 97.19 91 GLY A O 1
ATOM 707 N N . ILE A 1 92 ? -3.371 -0.087 -5.563 1.00 95.94 92 ILE A N 1
ATOM 708 C CA . ILE A 1 92 ? -3.045 -1.476 -5.925 1.00 95.94 92 ILE A CA 1
ATOM 709 C C . ILE A 1 92 ? -3.588 -1.811 -7.319 1.00 95.94 92 ILE A C 1
ATOM 711 O O . ILE A 1 92 ? -2.852 -2.280 -8.187 1.00 95.94 92 ILE A O 1
ATOM 715 N N . HIS A 1 93 ? -4.856 -1.490 -7.596 1.00 96.00 93 HIS A N 1
ATOM 716 C CA . HIS A 1 93 ? -5.445 -1.725 -8.916 1.00 96.00 93 HIS A CA 1
ATOM 717 C C . HIS A 1 93 ? -4.758 -0.910 -10.020 1.00 96.00 93 HIS A C 1
ATOM 719 O O . HIS A 1 93 ? -4.649 -1.380 -11.154 1.00 96.00 93 HIS A O 1
ATOM 725 N N . ARG A 1 94 ? -4.319 0.323 -9.733 1.00 97.25 94 ARG A N 1
ATOM 726 C CA . ARG A 1 94 ? -3.558 1.141 -10.688 1.00 97.25 94 ARG A CA 1
ATOM 727 C C . ARG A 1 94 ? -2.197 0.516 -10.979 1.00 97.25 94 ARG A C 1
ATOM 729 O O . ARG A 1 94 ? -1.848 0.425 -12.153 1.00 97.25 94 ARG A O 1
ATOM 736 N N . LEU A 1 95 ? -1.473 0.071 -9.955 1.00 97.12 95 LEU A N 1
ATOM 737 C CA . LEU A 1 95 ? -0.181 -0.597 -10.117 1.00 97.12 95 LEU A CA 1
ATOM 738 C C . LEU A 1 95 ? -0.303 -1.872 -10.942 1.00 97.12 95 LEU A C 1
ATOM 740 O O . LEU A 1 95 ? 0.414 -2.008 -11.926 1.00 97.12 95 LEU A O 1
ATOM 744 N N . ALA A 1 96 ? -1.275 -2.733 -10.635 1.00 95.69 96 ALA A N 1
ATOM 745 C CA . ALA A 1 96 ? -1.511 -3.955 -11.399 1.00 95.69 96 ALA A CA 1
ATOM 746 C C . ALA A 1 96 ? -1.730 -3.674 -12.897 1.00 95.69 96 ALA A C 1
ATOM 748 O O . ALA A 1 96 ? -1.174 -4.361 -13.755 1.00 95.69 96 ALA A O 1
ATOM 749 N N . ARG A 1 97 ? -2.503 -2.629 -13.236 1.00 96.50 97 ARG A N 1
ATOM 750 C CA . ARG A 1 97 ? -2.699 -2.220 -14.639 1.00 96.50 97 ARG A CA 1
ATOM 751 C C . ARG A 1 97 ? -1.412 -1.715 -15.281 1.00 96.50 97 ARG A C 1
ATOM 753 O O . ARG A 1 97 ? -1.127 -2.099 -16.409 1.00 96.50 97 ARG A O 1
ATOM 760 N N . LEU A 1 98 ? -0.653 -0.870 -14.582 1.00 96.44 98 LEU A N 1
ATOM 761 C CA . LEU A 1 98 ? 0.618 -0.345 -15.087 1.00 96.44 98 LEU A CA 1
ATOM 762 C C . LEU A 1 98 ? 1.633 -1.472 -15.306 1.00 96.44 98 LEU A C 1
ATOM 764 O O . LEU A 1 98 ? 2.303 -1.494 -16.335 1.00 96.44 98 LEU A O 1
ATOM 768 N 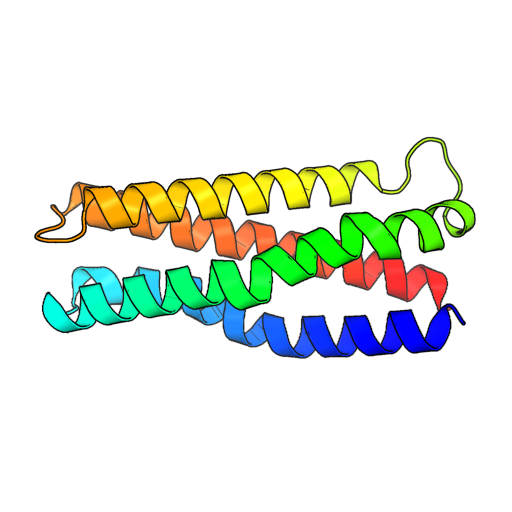N . PHE A 1 99 ? 1.696 -2.442 -14.393 1.00 94.94 99 PHE A N 1
ATOM 769 C CA . PHE A 1 99 ? 2.558 -3.610 -14.530 1.00 94.94 99 PHE A CA 1
ATOM 770 C C . PHE A 1 99 ? 2.187 -4.458 -15.743 1.00 94.94 99 PHE A C 1
ATOM 772 O O . PHE A 1 99 ? 3.064 -4.800 -16.531 1.00 94.94 99 PHE A O 1
ATOM 779 N N . ALA A 1 100 ? 0.896 -4.727 -15.950 1.00 93.38 100 ALA A N 1
ATOM 780 C CA . ALA A 1 100 ? 0.425 -5.435 -17.140 1.00 93.38 100 ALA A CA 1
ATOM 781 C C . ALA A 1 100 ? 0.711 -4.658 -18.437 1.00 93.38 100 ALA A C 1
ATOM 783 O O . ALA A 1 100 ? 1.136 -5.246 -19.428 1.00 93.38 100 ALA A O 1
ATOM 784 N N . GLN A 1 101 ? 0.499 -3.339 -18.438 1.00 93.81 101 GLN A N 1
ATOM 785 C CA . GLN A 1 101 ? 0.691 -2.485 -19.612 1.00 93.81 101 GLN A CA 1
ATOM 786 C C . GLN A 1 101 ? 2.162 -2.373 -20.035 1.00 93.81 101 GLN A C 1
ATOM 788 O O . GLN A 1 101 ? 2.456 -2.242 -21.222 1.00 93.81 101 GLN A O 1
ATOM 793 N N . HIS A 1 102 ? 3.081 -2.405 -19.072 1.00 90.19 102 HIS A N 1
ATOM 794 C CA . HIS A 1 102 ? 4.497 -2.114 -19.282 1.00 90.19 102 HIS A CA 1
ATOM 795 C C . HIS A 1 102 ? 5.416 -3.315 -19.030 1.00 90.19 102 HIS A C 1
ATOM 797 O O . HIS A 1 102 ? 6.610 -3.136 -18.796 1.00 90.19 102 HIS A O 1
ATOM 803 N N . ARG A 1 103 ? 4.865 -4.532 -19.095 1.00 85.25 103 ARG A N 1
ATOM 804 C CA . ARG A 1 103 ? 5.554 -5.782 -18.763 1.00 85.25 103 ARG A CA 1
ATOM 805 C C . ARG A 1 103 ? 6.815 -6.008 -19.607 1.00 85.25 103 ARG A C 1
ATOM 807 O O . ARG A 1 103 ? 7.907 -6.102 -19.064 1.00 85.25 103 ARG A O 1
ATOM 814 N N . ASP A 1 104 ? 6.684 -6.048 -20.930 1.00 81.06 104 ASP A N 1
ATOM 815 C CA . ASP A 1 104 ? 7.760 -6.562 -21.794 1.00 81.06 104 ASP A CA 1
ATOM 816 C C . ASP A 1 104 ? 8.871 -5.539 -22.085 1.00 81.06 104 ASP A C 1
ATOM 818 O O . ASP A 1 104 ? 10.048 -5.890 -22.163 1.00 81.06 104 ASP A O 1
ATOM 822 N N . ALA A 1 105 ? 8.511 -4.264 -22.257 1.00 79.81 105 ALA A N 1
ATOM 823 C CA . ALA A 1 105 ? 9.454 -3.190 -22.571 1.00 79.81 105 ALA A CA 1
ATOM 824 C C . ALA A 1 105 ? 8.883 -1.825 -22.141 1.00 79.81 105 ALA A C 1
ATOM 826 O O . ALA A 1 105 ? 8.282 -1.120 -22.959 1.00 79.81 105 ALA A O 1
ATOM 827 N N . PRO A 1 106 ? 9.029 -1.433 -20.863 1.00 82.44 106 PRO A N 1
ATOM 828 C CA . PRO A 1 106 ? 8.557 -0.135 -20.408 1.00 82.44 106 PRO A CA 1
ATOM 829 C C . PRO A 1 106 ? 9.353 0.980 -21.099 1.00 82.44 106 PRO A C 1
ATOM 831 O O . PRO A 1 106 ? 10.584 0.989 -21.078 1.00 82.44 106 PRO A O 1
ATOM 834 N N . SER A 1 107 ? 8.650 1.941 -21.702 1.00 90.94 107 SER A N 1
ATOM 835 C CA . SER A 1 107 ? 9.261 3.204 -22.118 1.00 90.94 107 SER A CA 1
ATOM 836 C C . SER A 1 107 ? 9.630 4.033 -20.884 1.00 90.94 107 SER A C 1
ATOM 838 O O . SER A 1 107 ? 9.088 3.812 -19.803 1.00 90.94 107 SER A O 1
ATOM 840 N N . GLU A 1 108 ? 10.515 5.019 -21.032 1.00 91.94 108 GLU A N 1
ATOM 841 C CA . GLU A 1 108 ? 10.867 5.922 -19.928 1.00 91.94 108 GLU A CA 1
ATOM 842 C C . GLU A 1 108 ? 9.633 6.587 -19.271 1.00 91.94 108 GLU A C 1
ATOM 844 O O . GLU A 1 108 ? 9.540 6.537 -18.043 1.00 91.94 108 GLU A O 1
ATOM 849 N N . PRO A 1 109 ? 8.624 7.084 -20.021 1.00 94.56 109 PRO A N 1
ATOM 850 C CA . PRO A 1 109 ? 7.365 7.536 -19.422 1.00 94.56 109 PRO A CA 1
ATOM 851 C C . PRO A 1 109 ? 6.620 6.446 -18.639 1.00 94.56 109 PRO A C 1
ATOM 853 O O . PRO A 1 109 ? 6.121 6.709 -17.552 1.00 94.56 109 PRO A O 1
ATOM 856 N N . GLY A 1 110 ? 6.586 5.206 -19.144 1.00 94.75 110 GLY A N 1
ATOM 857 C CA .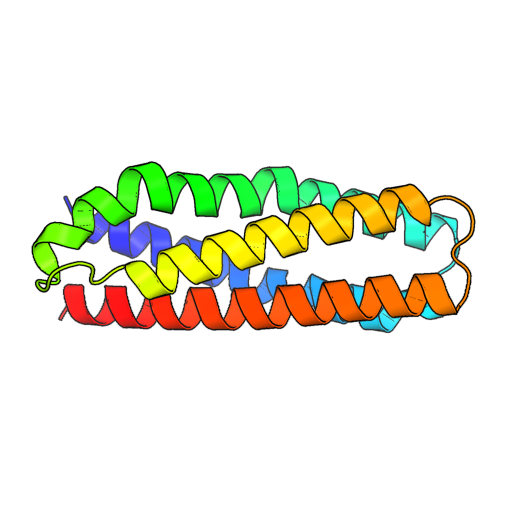 GLY A 1 110 ? 5.946 4.090 -18.439 1.00 94.75 110 GLY A CA 1
ATOM 858 C C . GLY A 1 110 ? 6.650 3.734 -17.127 1.00 94.75 110 GLY A C 1
ATOM 859 O O . GLY A 1 110 ? 5.995 3.425 -16.133 1.00 94.75 110 GLY A O 1
ATOM 860 N N . ILE A 1 111 ? 7.984 3.835 -17.090 1.00 95.12 111 ILE A N 1
ATOM 861 C CA . ILE A 1 111 ? 8.754 3.695 -15.847 1.00 95.12 111 ILE A CA 1
ATOM 862 C C . ILE A 1 111 ? 8.360 4.801 -14.863 1.00 95.12 111 ILE A C 1
ATOM 864 O O . ILE A 1 111 ? 8.070 4.498 -13.708 1.00 95.12 111 ILE A O 1
ATOM 868 N N . GLN A 1 112 ? 8.292 6.056 -15.311 1.00 97.00 112 GLN A N 1
ATOM 869 C CA . GLN A 1 112 ? 7.908 7.189 -14.460 1.00 97.00 112 GLN A CA 1
ATOM 870 C C . GLN A 1 112 ? 6.484 7.044 -13.898 1.00 97.00 112 GLN A C 1
ATOM 872 O O . GLN A 1 112 ? 6.265 7.304 -12.713 1.00 97.00 112 GLN A O 1
ATOM 877 N N . ASP A 1 113 ? 5.534 6.561 -14.703 1.00 97.44 113 ASP A N 1
ATOM 878 C CA . ASP A 1 113 ? 4.160 6.292 -14.263 1.00 97.44 113 ASP A CA 1
ATOM 879 C C . ASP A 1 113 ? 4.109 5.225 -13.160 1.00 97.44 113 ASP A C 1
ATOM 881 O O . ASP A 1 113 ? 3.384 5.378 -12.169 1.00 97.44 113 ASP A O 1
ATOM 885 N N . ILE A 1 114 ? 4.906 4.159 -13.301 1.00 97.31 114 ILE A N 1
ATOM 886 C CA . ILE A 1 114 ? 5.046 3.125 -12.272 1.00 97.31 114 ILE A CA 1
ATOM 887 C C . ILE A 1 114 ? 5.672 3.713 -11.003 1.00 97.31 114 ILE A C 1
ATOM 889 O O . ILE A 1 114 ? 5.145 3.502 -9.912 1.00 97.31 114 ILE A O 1
ATOM 893 N N . GLN A 1 115 ? 6.762 4.474 -11.125 1.00 97.88 115 GLN A N 1
ATOM 894 C CA . GLN A 1 115 ? 7.426 5.105 -9.981 1.00 97.88 115 GLN A CA 1
ATOM 895 C C . GLN A 1 115 ? 6.464 6.002 -9.199 1.00 97.88 115 GLN A C 1
ATOM 897 O O . GLN A 1 115 ? 6.384 5.904 -7.975 1.00 97.88 115 GLN A O 1
ATOM 902 N N . GLN A 1 116 ? 5.695 6.841 -9.898 1.00 98.25 116 GLN A N 1
ATOM 903 C CA . GLN A 1 116 ? 4.711 7.718 -9.272 1.00 98.25 116 GLN A CA 1
ATOM 904 C C . GLN A 1 116 ? 3.644 6.915 -8.519 1.00 98.25 116 GLN A C 1
ATOM 906 O O . GLN A 1 116 ? 3.272 7.280 -7.403 1.00 98.25 116 GLN A O 1
ATOM 911 N N . ALA A 1 117 ? 3.154 5.825 -9.113 1.00 98.19 117 ALA A N 1
ATOM 912 C CA . ALA A 1 117 ? 2.163 4.969 -8.476 1.00 98.19 117 ALA A CA 1
ATOM 913 C C . ALA A 1 117 ? 2.722 4.259 -7.229 1.00 98.19 117 ALA A C 1
ATOM 915 O O . ALA A 1 117 ? 2.023 4.190 -6.221 1.00 98.19 117 ALA A O 1
ATOM 916 N N . LEU A 1 118 ? 3.976 3.798 -7.268 1.00 98.25 118 LEU A N 1
ATOM 917 C CA . LEU A 1 118 ? 4.646 3.160 -6.131 1.00 98.25 118 LEU A CA 1
ATOM 918 C C . LEU A 1 118 ? 4.846 4.133 -4.962 1.00 98.25 118 LEU A C 1
ATOM 920 O O . LEU A 1 118 ? 4.446 3.825 -3.842 1.00 98.25 118 LEU A O 1
ATOM 924 N N . TYR A 1 119 ? 5.397 5.324 -5.220 1.00 98.19 119 TYR A N 1
ATOM 925 C CA . TYR A 1 119 ? 5.566 6.347 -4.181 1.00 98.19 119 TYR A CA 1
ATOM 926 C C . TYR A 1 119 ? 4.227 6.810 -3.603 1.00 98.19 119 TYR A C 1
ATOM 928 O O . TYR A 1 119 ? 4.109 7.014 -2.396 1.00 98.19 119 TYR A O 1
ATOM 936 N N . GLY A 1 120 ? 3.214 6.968 -4.459 1.00 97.62 120 GLY A N 1
ATOM 937 C CA . GLY A 1 120 ? 1.871 7.337 -4.028 1.00 97.62 120 GLY A CA 1
ATOM 938 C C . GLY A 1 120 ? 1.250 6.284 -3.114 1.00 97.62 120 GLY A C 1
ATOM 939 O O . GLY A 1 120 ? 0.709 6.640 -2.070 1.00 97.62 120 GLY A O 1
ATOM 940 N N . LEU A 1 121 ? 1.359 5.000 -3.472 1.00 97.38 121 LEU A N 1
ATOM 941 C CA . LEU A 1 121 ? 0.835 3.916 -2.646 1.00 97.38 121 LEU A CA 1
ATOM 942 C C . LEU A 1 121 ? 1.564 3.829 -1.299 1.00 97.38 121 LEU A C 1
ATOM 944 O O . LEU A 1 121 ? 0.899 3.717 -0.274 1.00 97.38 121 LEU A O 1
ATOM 948 N N . GLU A 1 122 ? 2.897 3.947 -1.273 1.00 96.75 122 GLU A N 1
ATOM 949 C CA . GLU A 1 122 ? 3.646 3.947 -0.008 1.00 96.75 122 GLU A CA 1
ATOM 950 C C . GLU A 1 122 ? 3.201 5.085 0.913 1.00 96.75 122 GLU A C 1
ATOM 952 O O . GLU A 1 122 ? 2.972 4.867 2.100 1.00 96.75 122 GLU A O 1
ATOM 957 N N . ALA A 1 123 ? 3.061 6.299 0.375 1.00 96.19 123 ALA A N 1
ATOM 958 C CA . ALA A 1 123 ? 2.653 7.454 1.166 1.00 96.19 123 ALA A CA 1
ATOM 959 C C . ALA A 1 123 ? 1.259 7.267 1.785 1.00 96.19 123 ALA A C 1
ATOM 961 O O . ALA A 1 123 ? 1.060 7.605 2.951 1.00 96.19 123 ALA A O 1
ATOM 962 N N . VAL A 1 124 ? 0.311 6.708 1.024 1.00 96.12 124 VAL A N 1
ATOM 963 C CA . VAL A 1 124 ? -1.038 6.411 1.524 1.00 96.12 124 VAL A CA 1
ATOM 964 C C . VAL A 1 124 ? -0.998 5.321 2.594 1.00 96.12 124 VAL A C 1
ATOM 966 O O . VAL A 1 124 ? -1.606 5.511 3.640 1.00 96.12 124 VAL A O 1
ATOM 969 N N . LEU A 1 125 ? -0.255 4.232 2.374 1.00 94.75 125 LEU A N 1
ATOM 970 C CA . LEU A 1 125 ? -0.136 3.133 3.340 1.00 94.75 125 LEU A CA 1
ATOM 971 C C . LEU A 1 125 ? 0.481 3.589 4.663 1.00 94.75 125 LEU A C 1
ATOM 973 O O . LEU A 1 125 ? -0.044 3.294 5.729 1.00 94.75 125 LEU A O 1
ATOM 977 N N . ARG A 1 126 ? 1.558 4.380 4.604 1.00 93.56 126 ARG A N 1
ATOM 978 C CA . ARG A 1 126 ? 2.182 4.944 5.809 1.00 93.56 126 ARG A CA 1
ATOM 979 C C . ARG A 1 126 ? 1.224 5.830 6.593 1.00 93.56 126 ARG A C 1
ATOM 981 O O . ARG A 1 126 ? 1.202 5.766 7.817 1.00 93.56 126 ARG A O 1
ATOM 988 N N . LEU A 1 127 ? 0.459 6.673 5.897 1.00 93.56 127 LEU A N 1
ATOM 989 C CA . LEU A 1 127 ? -0.533 7.522 6.548 1.00 93.56 127 LEU A CA 1
ATOM 990 C C . LEU A 1 127 ? -1.651 6.682 7.172 1.00 93.56 127 LEU A C 1
ATOM 992 O O . LEU A 1 127 ? -2.035 6.950 8.304 1.00 93.56 127 LEU A O 1
ATOM 996 N N . HIS A 1 128 ? -2.146 5.683 6.445 1.00 92.75 128 HIS A N 1
ATOM 997 C CA . HIS A 1 128 ? -3.199 4.787 6.902 1.00 92.75 128 HIS A CA 1
ATOM 998 C C . HIS A 1 128 ? -2.798 4.061 8.198 1.00 92.75 128 HIS A C 1
ATOM 1000 O O . HIS A 1 128 ? -3.471 4.243 9.211 1.00 92.75 128 HIS A O 1
ATOM 1006 N N . PHE A 1 129 ? -1.647 3.379 8.214 1.00 89.81 129 PHE A N 1
ATOM 1007 C CA . PHE A 1 129 ? -1.164 2.686 9.415 1.00 89.81 129 PHE A CA 1
ATOM 1008 C C . PHE A 1 129 ? -0.923 3.638 10.589 1.00 89.81 129 PHE A C 1
ATOM 1010 O O . PHE A 1 129 ? -1.272 3.314 11.719 1.00 89.81 129 PHE A O 1
ATOM 1017 N N . ALA A 1 130 ? -0.401 4.846 10.346 1.00 89.88 130 ALA A N 1
ATOM 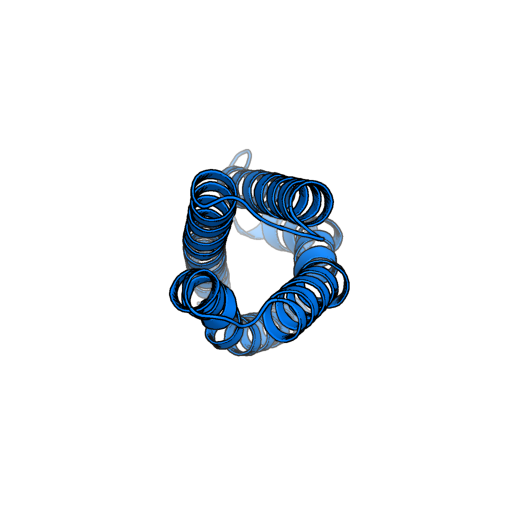1018 C CA . ALA A 1 130 ? -0.229 5.833 11.413 1.00 89.88 130 ALA A CA 1
ATOM 1019 C C . ALA A 1 130 ? -1.572 6.268 12.032 1.00 89.88 130 ALA A C 1
ATOM 1021 O O . ALA A 1 130 ? -1.694 6.334 13.255 1.00 89.88 130 ALA A O 1
ATOM 1022 N N . GLN A 1 131 ? -2.588 6.538 11.204 1.00 90.25 131 GLN A N 1
ATOM 1023 C CA . GLN A 1 131 ? -3.931 6.906 11.673 1.00 90.25 131 GLN A CA 1
ATOM 1024 C C . GLN A 1 131 ? -4.579 5.781 12.481 1.00 90.25 131 GLN A C 1
ATOM 1026 O O . GLN A 1 131 ? -5.254 6.020 13.483 1.00 90.25 131 GLN A O 1
ATOM 1031 N N . GLU A 1 132 ? -4.385 4.554 12.027 1.00 88.75 132 GLU A N 1
ATOM 1032 C CA . GLU A 1 132 ? -4.969 3.376 12.631 1.00 88.75 132 GLU A CA 1
ATOM 1033 C C . GLU A 1 132 ? -4.286 3.006 13.961 1.00 88.75 132 GLU A C 1
ATOM 1035 O O . GLU A 1 132 ? -4.961 2.773 14.969 1.00 88.75 132 GLU A O 1
ATOM 1040 N N 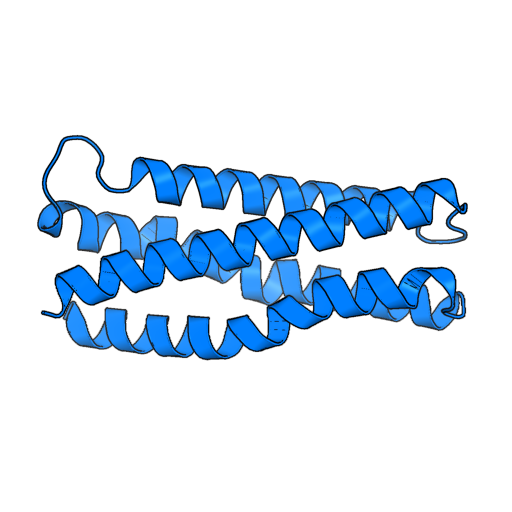. ASP A 1 133 ? -2.956 3.081 14.025 1.00 85.88 133 ASP A N 1
ATOM 1041 C CA . ASP A 1 133 ? -2.199 2.896 15.263 1.00 85.88 133 ASP A CA 1
ATOM 1042 C C . ASP A 1 133 ? -2.559 3.955 16.317 1.00 85.88 133 ASP A C 1
ATOM 1044 O O . ASP A 1 133 ? -2.746 3.622 17.493 1.00 85.88 133 ASP A O 1
ATOM 1048 N N . GLU A 1 134 ? -2.700 5.228 15.921 1.00 87.38 134 GLU A N 1
ATOM 1049 C CA . GLU A 1 134 ? -3.171 6.308 16.802 1.00 87.38 134 GLU A CA 1
ATOM 1050 C C . GLU A 1 134 ? -4.561 6.000 17.373 1.00 87.38 134 GLU A C 1
ATOM 1052 O O . GLU A 1 134 ? -4.780 6.112 18.588 1.00 87.38 134 GLU A O 1
ATOM 1057 N N . LEU A 1 135 ? -5.483 5.545 16.520 1.00 85.31 135 LEU A N 1
ATOM 1058 C CA . LEU A 1 135 ? -6.831 5.165 16.923 1.00 85.31 135 LEU A CA 1
ATOM 1059 C C . LEU A 1 135 ? -6.806 4.026 17.946 1.00 85.31 135 LEU A C 1
ATOM 1061 O O . LEU A 1 135 ? -7.434 4.125 19.002 1.00 85.31 135 LEU A O 1
ATOM 1065 N N . PHE A 1 136 ? -6.058 2.956 17.687 1.00 81.19 136 PHE A N 1
ATOM 1066 C CA . PHE A 1 136 ? -5.996 1.830 18.614 1.00 81.19 136 PHE A CA 1
ATOM 1067 C C . PHE A 1 136 ? -5.283 2.174 19.911 1.00 81.19 136 PHE A C 1
ATOM 1069 O O . PHE A 1 136 ? -5.680 1.680 20.966 1.00 81.19 136 PHE A O 1
ATOM 1076 N N . ASN A 1 137 ? -4.254 3.020 19.870 1.00 81.69 137 ASN A N 1
ATOM 1077 C CA . ASN A 1 137 ? -3.600 3.528 21.077 1.00 81.69 137 ASN A CA 1
ATOM 1078 C C . ASN A 1 137 ? -4.590 4.262 21.986 1.00 81.69 137 ASN A C 1
ATOM 1080 O O . ASN A 1 137 ? -4.551 4.050 23.199 1.00 81.69 137 ASN A O 1
ATOM 1084 N N . SER A 1 138 ? -5.526 5.026 21.413 1.00 83.00 138 SER A N 1
ATOM 1085 C CA . SER A 1 138 ? -6.579 5.708 22.176 1.00 83.00 138 SER A CA 1
ATOM 1086 C C . SER A 1 138 ? -7.569 4.758 22.869 1.00 83.00 138 SER A C 1
ATOM 1088 O O . SER A 1 138 ? -8.114 5.107 23.910 1.00 83.00 138 SER A O 1
ATOM 1090 N N . LEU A 1 139 ? -7.770 3.549 22.330 1.00 78.50 139 LEU A N 1
ATOM 1091 C CA . LEU A 1 139 ? -8.707 2.544 22.856 1.00 78.50 139 LEU A CA 1
ATOM 1092 C C . LEU A 1 139 ? -8.104 1.623 23.926 1.00 78.50 139 LEU A C 1
ATOM 1094 O O . LEU A 1 139 ? -8.838 0.906 24.605 1.00 78.50 139 LEU A O 1
ATOM 1098 N N . SER A 1 140 ? -6.777 1.593 24.043 1.00 68.81 140 SER A N 1
ATOM 1099 C CA . SER A 1 140 ? -6.047 0.780 25.028 1.00 68.81 140 SER A CA 1
ATOM 1100 C C . SER A 1 140 ? -5.525 1.576 26.232 1.00 68.81 140 SER A C 1
ATOM 1102 O O . SER A 1 140 ? -4.809 1.010 27.056 1.00 68.81 140 SER A O 1
ATOM 1104 N N . ALA A 1 141 ? -5.825 2.875 26.291 1.00 56.12 141 ALA A N 1
ATOM 1105 C CA . ALA A 1 141 ? -5.486 3.776 27.394 1.00 56.12 141 ALA A CA 1
ATOM 1106 C C . ALA A 1 141 ? -6.631 3.846 28.415 1.00 56.12 141 ALA A C 1
ATOM 1108 O O . ALA A 1 141 ? -6.321 3.950 29.624 1.00 56.12 141 ALA A O 1
#

Foldseek 3Di:
DLPVVLVVVVVLVVVCLVVLVLLLVLLVCLVVDDLVVNLVSLVVVLCCCVPPVLVSLVCCVVPVCVVCVVVPDDDCPCVVLVVLNVVLVVLSVQLVVLCVVCNRHRDPVSSVSNSVSSVSNSVSSVVSSVVVNVSSVVVVD

pLDDT: mean 89.12, std 7.74, range [54.28, 98.25]

InterPro domains:
  IPR012312 Hemerythrin-like [PF01814] (6-136)

Secondary structure (DSSP, 8-state):
-HHHHHHHHHHHHHHHHHHHHHHHHHHHHTTTS-HHHHHHHHHHHHHHIIIIIHHHHHHIIIIIHHHHHHHH-SS-TTHHHHHHHHHHHHHHHHHHHHHHHTSS---HHHHHHHHHHHHHHHHHHHHHHHHHHHHHHHH--

Sequence (141 aa):
MPEAKLSALREEHRLLEPLLAKLSDLARSLPSMAAESRLGAMDELDAWLRLELLPHEEADERALYPAVSPLLGGDDPLAALSRSHQEIFRGIHRLARLFAQHRDAPSEPGIQDIQQALYGLEAVLRLHFAQEDELFNSLSA

Radius of gyration: 16.96 Å; chains: 1; bounding box: 40×22×50 Å

Organism: Chromobacterium violaceum (NCBI:txid536)